Protein AF-A0A928P6Q9-F1 (afdb_monomer)

Secondary structure (DSSP, 8-state):
--HHHHHHHHHHHTT-------------TTEEEEE-SS-EEEEEES-SSS-HHHHHHHHHHHHH-----PPP--HHHHHH---EEEEEEEEEEET-SSSSS-EEEEEEEEEEESSSS-EEEEEEEEEEE----

Foldseek 3Di:
DVVVVVVVVVVVVVPPPPPPPPPPDDPPQFWDWDDDPVWIKIKGWPDDPDDSVLSVQVLCCVVVNDDPPDWDDDPCCVVPNFDKDKIKMWMWTAQCDPDPLRIKIWIWIWIATPRTGDIDIHTDDMDRHRDDD

Mean predicted aligned error: 11.86 Å

Structure (mmCIF, N/CA/C/O backbone):
data_AF-A0A928P6Q9-F1
#
_entry.id   AF-A0A928P6Q9-F1
#
loop_
_atom_site.group_PDB
_atom_site.id
_atom_site.type_symbol
_atom_site.label_atom_id
_atom_site.label_alt_id
_atom_site.label_comp_id
_atom_site.label_asym_id
_atom_site.label_entity_id
_atom_site.label_seq_id
_atom_site.pdbx_PDB_ins_code
_atom_site.Cartn_x
_atom_site.Cartn_y
_atom_site.Cartn_z
_atom_site.occupancy
_atom_site.B_iso_or_equiv
_atom_site.auth_seq_id
_atom_site.auth_comp_id
_atom_site.auth_asym_id
_atom_site.auth_atom_id
_atom_site.pdbx_PDB_model_num
ATOM 1 N N . MET A 1 1 ? 30.101 33.850 35.933 1.00 47.19 1 MET A N 1
ATOM 2 C CA . MET A 1 1 ? 29.867 33.829 34.469 1.00 47.19 1 MET A CA 1
ATOM 3 C C . MET A 1 1 ? 29.583 32.419 33.915 1.00 47.19 1 MET A C 1
ATOM 5 O O . MET A 1 1 ? 29.919 32.142 32.779 1.00 47.19 1 MET A O 1
ATOM 9 N N . LYS A 1 2 ? 28.953 31.507 34.679 1.00 46.25 2 LYS A N 1
ATOM 10 C CA . LYS A 1 2 ? 28.638 30.134 34.210 1.00 46.25 2 LYS A CA 1
ATOM 11 C C . LYS A 1 2 ? 27.169 29.942 33.802 1.00 46.25 2 LYS A C 1
ATOM 13 O O . LYS A 1 2 ? 26.844 28.998 33.102 1.00 46.25 2 LYS A O 1
ATOM 18 N N . LYS A 1 3 ? 26.288 30.867 34.206 1.00 46.59 3 LYS A N 1
ATOM 19 C CA . LYS A 1 3 ? 24.844 30.814 33.918 1.00 46.59 3 LYS A CA 1
ATOM 20 C C . LYS A 1 3 ? 24.470 31.408 32.553 1.00 46.59 3 LYS A C 1
ATOM 22 O O . LYS A 1 3 ? 23.465 31.014 31.985 1.00 46.59 3 LYS A O 1
ATOM 27 N N . ALA A 1 4 ? 25.304 32.297 32.007 1.00 51.44 4 ALA A N 1
ATOM 28 C CA . ALA A 1 4 ? 25.080 32.908 30.693 1.00 51.44 4 ALA A CA 1
ATOM 29 C C . ALA A 1 4 ? 25.450 31.976 29.523 1.00 51.44 4 ALA A C 1
ATOM 31 O O . ALA A 1 4 ? 24.870 32.088 28.451 1.00 51.44 4 ALA A O 1
ATOM 32 N N . LEU A 1 5 ? 26.363 31.019 29.739 1.00 51.75 5 LEU A N 1
ATOM 33 C CA . LEU A 1 5 ? 26.760 30.048 28.713 1.00 51.75 5 LEU A CA 1
ATOM 34 C C . LEU A 1 5 ? 25.691 28.960 28.500 1.00 51.75 5 LEU A C 1
ATOM 36 O O . LEU A 1 5 ? 25.519 28.475 27.390 1.00 51.75 5 LEU A O 1
ATOM 40 N N . SER A 1 6 ? 24.931 28.614 29.547 1.00 51.25 6 SER A N 1
ATOM 41 C CA . SER A 1 6 ? 23.894 27.574 29.462 1.00 51.25 6 SER A CA 1
ATOM 42 C C . SER A 1 6 ? 22.654 28.019 28.684 1.00 51.25 6 SER A C 1
ATOM 44 O O . SER A 1 6 ? 21.954 27.180 28.132 1.00 51.25 6 SER A O 1
ATOM 46 N N . ILE A 1 7 ? 22.375 29.325 28.641 1.00 53.25 7 ILE A N 1
ATOM 47 C CA . ILE A 1 7 ? 21.185 29.872 27.971 1.00 53.25 7 ILE A CA 1
ATOM 48 C C . ILE A 1 7 ? 21.409 29.959 26.455 1.00 53.25 7 ILE A C 1
ATOM 50 O O . ILE A 1 7 ? 20.468 29.804 25.687 1.00 53.25 7 ILE A O 1
ATOM 54 N N . LEU A 1 8 ? 22.663 30.124 26.024 1.00 51.94 8 LEU A N 1
ATOM 55 C CA . LEU A 1 8 ? 23.036 30.262 24.613 1.00 51.94 8 LEU A CA 1
ATOM 56 C C . LEU A 1 8 ? 23.048 28.916 23.862 1.00 51.94 8 LEU A C 1
ATOM 58 O O . LEU A 1 8 ? 22.895 28.884 22.647 1.00 51.94 8 LEU A O 1
ATOM 62 N N . ILE A 1 9 ? 23.183 27.799 24.585 1.00 53.72 9 ILE A N 1
ATOM 63 C CA . ILE A 1 9 ? 23.141 26.445 24.010 1.00 53.72 9 ILE A CA 1
ATOM 64 C C . ILE A 1 9 ? 21.689 25.984 23.801 1.00 53.72 9 ILE A C 1
ATOM 66 O O . ILE A 1 9 ? 21.384 25.367 22.784 1.00 53.72 9 ILE A O 1
ATOM 70 N N . CYS A 1 10 ? 20.767 26.342 24.704 1.00 50.28 10 CYS A N 1
ATOM 71 C CA . CYS A 1 10 ? 19.355 25.967 24.567 1.00 50.28 10 CYS A CA 1
ATOM 72 C C . CYS A 1 10 ? 18.636 26.709 23.428 1.00 50.28 10 CYS A C 1
ATOM 74 O O . CYS A 1 10 ? 17.706 26.161 22.845 1.00 50.28 10 CYS A O 1
ATOM 76 N N . THR A 1 11 ? 19.066 27.923 23.071 1.00 52.03 11 THR A N 1
ATOM 77 C CA . THR A 1 11 ? 18.476 28.673 21.950 1.00 52.03 11 THR A CA 1
ATOM 78 C C . THR A 1 11 ? 18.983 28.227 20.579 1.00 52.03 11 THR A C 1
ATOM 80 O O . THR A 1 11 ? 18.293 28.452 19.590 1.00 52.03 11 THR A O 1
ATOM 83 N N . LEU A 1 12 ? 20.138 27.552 20.498 1.00 47.59 12 LEU A N 1
ATOM 84 C CA . LEU A 1 12 ? 20.676 27.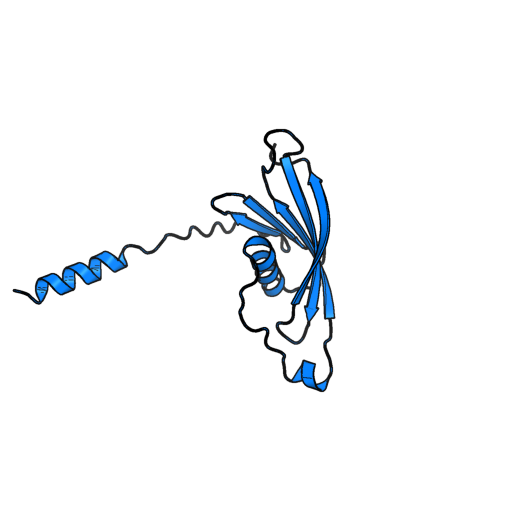050 19.228 1.00 47.59 12 LEU A CA 1
ATOM 85 C C . LEU A 1 12 ? 19.997 25.746 18.768 1.00 47.59 12 LEU A C 1
ATOM 87 O O . LEU A 1 12 ? 19.902 25.485 17.574 1.00 47.59 12 LEU A O 1
ATOM 91 N N . ILE A 1 13 ? 19.494 24.943 19.710 1.00 50.75 13 ILE A N 1
ATOM 92 C CA . ILE A 1 13 ? 18.862 23.643 19.424 1.00 50.75 13 ILE A CA 1
ATOM 93 C C . ILE A 1 13 ? 17.425 23.819 18.894 1.00 50.75 13 ILE A C 1
ATOM 95 O O . ILE A 1 13 ? 16.927 22.973 18.157 1.00 50.75 13 ILE A O 1
ATOM 99 N N . LEU A 1 14 ? 16.786 24.961 19.170 1.00 46.53 14 LEU A N 1
ATOM 100 C CA . LEU A 1 14 ? 15.412 25.248 18.739 1.00 46.53 14 LEU A CA 1
ATOM 101 C C . LEU A 1 14 ? 15.283 25.672 17.257 1.00 46.53 14 LEU A C 1
ATOM 103 O O . LEU A 1 14 ? 14.172 25.831 16.770 1.00 46.53 14 LEU A O 1
ATOM 107 N N . MET A 1 15 ? 16.399 25.856 16.540 1.00 50.31 15 MET A N 1
ATOM 108 C CA . MET A 1 15 ? 16.435 26.286 15.127 1.00 50.31 15 MET A CA 1
ATOM 109 C C . MET A 1 15 ? 16.505 25.124 14.121 1.00 50.31 15 MET A C 1
ATOM 111 O O . MET A 1 15 ? 16.627 25.356 12.923 1.00 50.31 15 MET A O 1
ATOM 115 N N . THR A 1 16 ? 16.406 23.874 14.579 1.00 48.69 16 THR A N 1
ATOM 116 C CA . THR A 1 16 ? 16.268 22.702 13.693 1.00 48.69 16 THR A CA 1
ATOM 117 C C . THR A 1 16 ? 14.812 22.248 13.598 1.00 48.69 16 THR A C 1
ATOM 119 O O . THR A 1 16 ? 14.497 21.064 13.639 1.00 48.69 16 THR A O 1
ATOM 122 N N . THR A 1 17 ? 13.891 23.202 13.459 1.00 52.38 17 THR A N 1
ATOM 123 C CA . THR A 1 17 ? 12.569 22.926 12.898 1.00 52.38 17 THR A CA 1
ATOM 124 C C . THR A 1 17 ? 12.756 22.585 11.428 1.00 52.38 17 THR A C 1
ATOM 126 O O . THR A 1 17 ? 12.887 23.447 10.563 1.00 52.38 17 THR A O 1
ATOM 129 N N . ILE A 1 18 ? 12.837 21.282 11.181 1.00 54.94 18 ILE A N 1
ATOM 130 C CA . ILE A 1 18 ? 12.723 20.643 9.878 1.00 54.94 18 ILE A CA 1
ATOM 131 C C . ILE A 1 18 ? 11.529 21.281 9.161 1.00 54.94 18 ILE A C 1
ATOM 133 O O . ILE A 1 18 ? 10.385 21.132 9.590 1.00 54.94 18 ILE A O 1
ATOM 137 N N . CYS A 1 19 ? 11.799 22.023 8.087 1.00 42.75 19 CYS A N 1
ATOM 138 C CA . CYS A 1 19 ? 10.779 22.373 7.115 1.00 42.75 19 CYS A CA 1
ATOM 139 C C . CYS A 1 19 ? 10.330 21.066 6.461 1.00 42.75 19 CYS A C 1
ATOM 141 O O . CYS A 1 19 ? 10.932 20.619 5.487 1.00 42.75 19 CYS A O 1
ATOM 143 N N . VAL A 1 20 ? 9.297 20.434 7.015 1.00 52.47 20 VAL A N 1
ATOM 144 C CA . VAL A 1 20 ? 8.522 19.450 6.267 1.00 52.47 20 VAL A CA 1
ATOM 145 C C . VAL A 1 20 ? 7.750 20.277 5.247 1.00 52.47 20 VAL A C 1
ATOM 147 O O . VAL A 1 20 ? 6.773 20.948 5.577 1.00 52.47 20 VAL A O 1
ATOM 150 N N . VAL A 1 21 ? 8.263 20.341 4.021 1.00 45.62 21 VAL A N 1
ATOM 151 C CA . VAL A 1 21 ? 7.480 20.831 2.892 1.00 45.62 21 VAL A CA 1
ATOM 152 C C . VAL A 1 21 ? 6.387 19.795 2.653 1.00 45.62 21 VAL A C 1
ATOM 154 O O . VAL A 1 21 ? 6.605 18.785 2.000 1.00 45.62 21 VAL A O 1
ATOM 157 N N . ALA A 1 22 ? 5.218 20.008 3.254 1.00 43.34 22 ALA A N 1
ATOM 158 C CA . ALA A 1 22 ? 4.017 19.304 2.845 1.00 43.34 22 ALA A CA 1
ATOM 159 C C . ALA A 1 22 ? 3.613 19.876 1.481 1.00 43.34 22 ALA A C 1
ATOM 161 O O . ALA A 1 22 ? 2.976 20.927 1.393 1.00 43.34 22 ALA A O 1
ATOM 162 N N . SER A 1 23 ? 4.043 19.223 0.405 1.00 54.78 23 SER A N 1
ATOM 163 C CA . SER A 1 23 ? 3.431 19.399 -0.904 1.00 54.78 23 SER A CA 1
ATOM 164 C C . SER A 1 23 ? 2.038 18.780 -0.840 1.00 54.78 23 SER A C 1
ATOM 166 O O . SER A 1 23 ? 1.873 17.572 -0.967 1.00 54.78 23 SER A O 1
ATOM 168 N N . ALA A 1 24 ? 1.021 19.612 -0.606 1.00 39.75 24 ALA A N 1
ATOM 169 C CA . ALA A 1 24 ? -0.368 19.244 -0.852 1.00 39.75 24 ALA A CA 1
ATOM 170 C C . ALA A 1 24 ? -0.599 19.255 -2.370 1.00 39.75 24 ALA A C 1
ATOM 172 O O . ALA A 1 24 ? -1.144 20.206 -2.930 1.00 39.75 24 ALA A O 1
ATOM 173 N N . GLU A 1 25 ? -0.091 18.234 -3.052 1.00 40.66 25 GLU A N 1
ATOM 174 C CA . GLU A 1 25 ? -0.354 18.016 -4.466 1.00 40.66 25 GLU A CA 1
ATOM 175 C C . GLU A 1 25 ? -1.661 17.230 -4.594 1.00 40.66 25 GLU A C 1
ATOM 177 O O . GLU A 1 25 ? -1.742 16.074 -4.195 1.00 40.66 25 GLU A O 1
ATOM 182 N N . ASN A 1 26 ? -2.699 17.935 -5.055 1.00 41.47 26 ASN A N 1
ATOM 183 C CA . ASN A 1 26 ? -4.022 17.467 -5.479 1.00 41.47 26 ASN A CA 1
ATOM 184 C C . ASN A 1 26 ? -4.306 15.972 -5.250 1.00 41.47 26 ASN A C 1
ATOM 186 O O . ASN A 1 26 ? -4.153 15.158 -6.163 1.00 41.47 26 ASN A O 1
ATOM 190 N N . ALA A 1 27 ? -4.816 15.634 -4.064 1.00 42.91 27 ALA A N 1
ATOM 191 C CA . ALA A 1 27 ? -5.500 14.369 -3.854 1.00 42.91 27 ALA A CA 1
ATOM 192 C C . ALA A 1 27 ? -6.750 14.343 -4.752 1.00 42.91 27 ALA A C 1
ATOM 194 O O . ALA A 1 27 ? -7.814 14.861 -4.407 1.00 42.91 27 ALA A O 1
ATOM 195 N N . SER A 1 28 ? -6.617 13.746 -5.938 1.00 52.56 28 SER A N 1
ATOM 196 C CA . SER A 1 28 ? -7.700 12.930 -6.483 1.00 52.56 28 SER A CA 1
ATOM 197 C C . SER A 1 28 ? -8.108 11.995 -5.347 1.00 52.56 28 SER A C 1
ATOM 199 O O . SER A 1 28 ? -7.230 11.332 -4.808 1.00 52.56 28 SER A O 1
ATOM 201 N N . GLY A 1 29 ? -9.369 12.029 -4.911 1.00 71.38 29 GLY A N 1
ATOM 202 C CA . GLY A 1 29 ? -9.801 11.667 -3.547 1.00 71.38 29 GLY A CA 1
ATOM 203 C C . GLY A 1 29 ? -9.468 10.266 -3.011 1.00 71.38 29 GLY A C 1
ATOM 204 O O . GLY A 1 29 ? -9.812 10.001 -1.872 1.00 71.38 29 GLY A O 1
ATOM 205 N N . ASN A 1 30 ? -8.787 9.426 -3.791 1.00 89.62 30 ASN A N 1
ATOM 206 C CA . ASN A 1 30 ? -8.341 8.076 -3.459 1.00 89.62 30 ASN A CA 1
ATOM 207 C C . ASN A 1 30 ? -6.842 7.844 -3.761 1.00 89.62 30 ASN A C 1
ATOM 209 O O . ASN A 1 30 ? -6.402 6.701 -3.841 1.00 89.62 30 ASN A O 1
ATOM 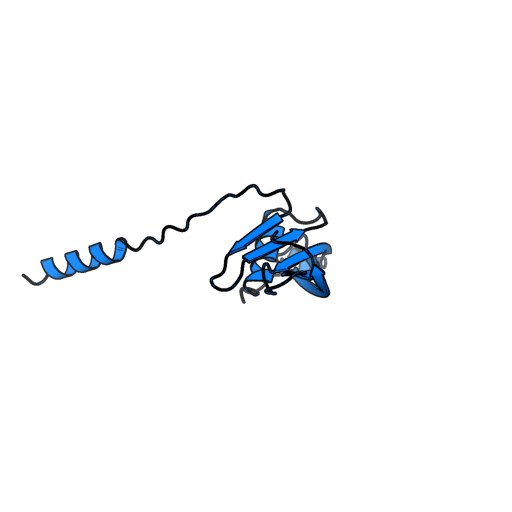213 N N . THR A 1 31 ? -6.059 8.886 -4.057 1.00 93.56 31 THR A N 1
ATOM 214 C CA . THR A 1 31 ? -4.651 8.774 -4.472 1.00 93.56 31 THR A CA 1
ATOM 215 C C . THR A 1 31 ? -3.734 9.525 -3.521 1.00 93.56 31 THR A C 1
ATOM 217 O O . THR A 1 31 ? -3.946 10.703 -3.237 1.00 93.56 31 THR A O 1
ATOM 220 N N . TYR A 1 32 ? -2.682 8.841 -3.085 1.00 94.00 32 TYR A N 1
ATOM 221 C CA . TYR A 1 32 ? -1.745 9.284 -2.066 1.00 94.00 32 TYR A CA 1
ATOM 222 C C . TYR A 1 32 ? -0.321 9.126 -2.590 1.00 94.00 32 TYR A C 1
ATOM 224 O O . TYR A 1 32 ? 0.043 8.053 -3.061 1.00 94.00 32 TYR A O 1
ATOM 232 N N . ASN A 1 33 ? 0.484 10.185 -2.528 1.00 94.62 33 ASN A N 1
ATOM 233 C CA . ASN A 1 33 ? 1.864 10.165 -3.013 1.00 94.62 33 ASN A CA 1
ATOM 234 C C . ASN A 1 33 ? 2.836 10.239 -1.839 1.00 94.62 33 ASN A C 1
ATOM 236 O O . ASN A 1 33 ? 2.652 11.047 -0.925 1.00 94.62 33 ASN A O 1
ATOM 240 N N . PHE A 1 34 ? 3.885 9.424 -1.890 1.00 93.81 34 PHE A N 1
ATOM 241 C CA . PHE A 1 34 ? 4.907 9.345 -0.856 1.00 93.81 34 PHE A CA 1
ATOM 242 C C . PHE A 1 34 ? 6.294 9.388 -1.483 1.00 93.81 34 PHE A C 1
ATOM 244 O O . PHE A 1 34 ? 6.588 8.678 -2.441 1.00 93.81 34 PHE A O 1
ATOM 251 N N . GLU A 1 35 ? 7.171 10.193 -0.898 1.00 93.00 35 GLU A N 1
ATOM 252 C CA . GLU A 1 35 ? 8.571 10.286 -1.295 1.00 93.00 35 GLU A CA 1
ATOM 253 C C . GLU A 1 35 ? 9.435 9.719 -0.165 1.00 93.00 35 GLU A C 1
ATOM 255 O O . GLU A 1 35 ? 9.360 10.170 0.982 1.00 93.00 35 GLU A O 1
ATOM 260 N N . THR A 1 36 ? 10.275 8.738 -0.477 1.00 86.94 36 THR A N 1
ATOM 261 C CA . THR A 1 36 ? 11.336 8.270 0.417 1.00 86.94 36 THR A CA 1
ATOM 262 C C . THR A 1 36 ? 12.692 8.675 -0.146 1.00 86.94 36 THR A C 1
ATOM 264 O O . THR A 1 36 ? 12.803 9.219 -1.242 1.00 86.94 36 THR A O 1
ATOM 267 N N . LYS A 1 37 ? 13.767 8.424 0.606 1.00 85.12 37 LYS A N 1
ATOM 268 C CA . LYS A 1 37 ? 15.125 8.669 0.095 1.00 85.12 37 LYS A CA 1
ATOM 269 C C . LYS A 1 37 ? 15.461 7.805 -1.121 1.00 85.12 37 LYS A C 1
ATOM 271 O O . LYS A 1 37 ? 16.335 8.187 -1.895 1.00 85.12 37 LYS A O 1
ATOM 276 N N . ASP A 1 38 ? 14.792 6.664 -1.249 1.00 82.06 38 ASP A N 1
ATOM 277 C CA . ASP A 1 38 ? 15.166 5.599 -2.172 1.00 82.06 38 ASP A CA 1
ATOM 278 C C . ASP A 1 38 ? 14.158 5.436 -3.319 1.00 82.06 38 ASP A C 1
ATOM 280 O O . ASP A 1 38 ? 14.530 4.944 -4.382 1.00 82.06 38 ASP A O 1
ATOM 284 N N . ALA A 1 39 ?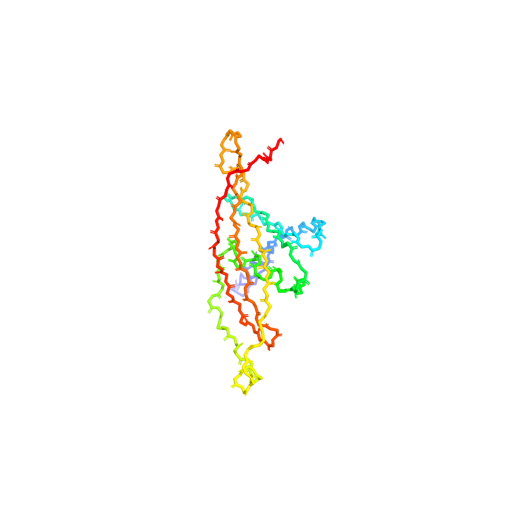 12.903 5.863 -3.137 1.00 87.75 39 ALA A N 1
ATOM 285 C CA . ALA A 1 39 ? 11.851 5.700 -4.135 1.00 87.75 39 ALA A CA 1
ATOM 286 C C . ALA A 1 39 ? 10.694 6.699 -3.963 1.00 87.75 39 ALA A C 1
ATOM 288 O O . ALA A 1 39 ? 10.466 7.248 -2.885 1.00 87.75 39 ALA A O 1
ATOM 289 N N . HIS A 1 40 ? 9.940 6.887 -5.046 1.00 94.00 40 HIS A N 1
ATOM 290 C CA . HIS A 1 40 ? 8.650 7.573 -5.054 1.00 94.00 40 HIS A CA 1
ATOM 291 C C . HIS A 1 40 ? 7.545 6.523 -5.183 1.00 94.00 40 HIS A C 1
ATOM 293 O O . HIS A 1 40 ? 7.668 5.603 -5.995 1.00 94.00 40 HIS A O 1
ATOM 299 N N . TYR A 1 41 ? 6.480 6.669 -4.402 1.00 94.94 41 TYR A N 1
ATOM 300 C CA . TYR A 1 41 ? 5.349 5.753 -4.359 1.00 94.94 41 TYR A CA 1
ATOM 301 C C . TYR A 1 41 ? 4.048 6.502 -4.616 1.00 94.94 41 TYR A C 1
ATOM 303 O O . TYR A 1 41 ? 3.844 7.601 -4.100 1.00 94.94 41 TYR A O 1
ATOM 311 N N . THR A 1 42 ? 3.138 5.867 -5.345 1.00 96.50 42 THR A N 1
ATOM 312 C CA . THR A 1 42 ? 1.745 6.301 -5.451 1.00 96.50 42 THR A CA 1
ATOM 313 C C . THR A 1 42 ? 0.853 5.169 -4.973 1.00 96.50 42 THR A C 1
ATOM 315 O O . THR A 1 42 ? 0.942 4.064 -5.488 1.00 96.50 42 THR A O 1
ATOM 318 N N . VAL A 1 43 ? -0.010 5.436 -4.000 1.00 96.19 43 VAL A N 1
ATOM 319 C CA . VAL A 1 43 ? -1.034 4.496 -3.541 1.00 96.19 43 VAL A CA 1
ATOM 320 C C . VAL A 1 43 ? -2.386 4.968 -4.053 1.00 96.19 43 VAL A C 1
ATOM 322 O O . VAL A 1 43 ? -2.764 6.117 -3.825 1.00 96.19 43 VAL A O 1
ATOM 325 N N . THR A 1 44 ? -3.125 4.102 -4.740 1.00 95.81 44 THR A N 1
ATOM 326 C CA . THR A 1 44 ? -4.465 4.397 -5.257 1.00 95.81 44 THR A CA 1
ATOM 327 C C . THR A 1 44 ? -5.471 3.373 -4.755 1.00 95.81 44 THR A C 1
ATOM 329 O O . THR A 1 44 ? -5.254 2.174 -4.903 1.00 95.81 44 THR A O 1
ATOM 332 N N . PHE A 1 45 ? -6.586 3.844 -4.198 1.00 94.75 45 PHE A N 1
ATOM 333 C CA . PHE A 1 45 ? -7.727 3.006 -3.830 1.00 94.75 45 PHE A CA 1
ATOM 334 C C . PHE A 1 45 ? -8.742 2.952 -4.973 1.00 94.75 45 PHE A C 1
ATOM 336 O O . PHE A 1 45 ? -9.155 3.988 -5.508 1.00 94.75 45 PHE A O 1
ATOM 343 N N . GLU A 1 46 ? -9.138 1.741 -5.356 1.00 90.19 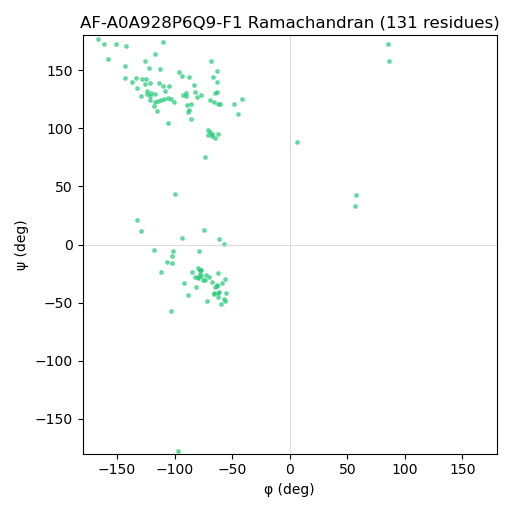46 GLU A N 1
ATOM 344 C CA . GLU A 1 46 ? -10.084 1.510 -6.452 1.00 90.19 46 GLU A CA 1
ATOM 345 C C . GLU A 1 46 ? -11.548 1.663 -5.992 1.00 90.19 46 GLU A C 1
ATOM 347 O O . GLU A 1 46 ? -12.405 2.060 -6.785 1.00 90.19 46 GLU A O 1
ATOM 352 N N . GLY A 1 47 ? -11.840 1.404 -4.713 1.00 84.00 47 GLY A N 1
ATOM 353 C CA . GLY A 1 47 ? -13.154 1.576 -4.102 1.00 84.00 47 GLY A CA 1
ATOM 354 C C . GLY A 1 47 ? -13.339 2.896 -3.348 1.00 84.00 47 GLY A C 1
ATOM 355 O O . GLY A 1 47 ? -12.496 3.795 -3.333 1.00 84.00 47 GLY A O 1
ATOM 356 N N . ASN A 1 48 ? -14.521 3.035 -2.752 1.00 84.06 48 ASN A N 1
ATOM 357 C CA . ASN A 1 48 ? -14.939 4.190 -1.954 1.00 84.06 48 ASN A CA 1
ATOM 358 C C . ASN A 1 48 ? -15.586 3.768 -0.624 1.00 84.06 48 ASN A C 1
ATOM 360 O O . ASN A 1 48 ? -16.365 4.528 -0.048 1.00 84.06 48 ASN A O 1
ATOM 364 N N . ASN A 1 49 ? -15.299 2.544 -0.172 1.00 86.75 49 ASN A N 1
ATOM 365 C CA . ASN A 1 49 ? -15.861 1.999 1.063 1.00 86.75 49 ASN A CA 1
ATOM 366 C C . ASN A 1 49 ? -15.162 2.589 2.295 1.00 86.75 49 ASN A C 1
ATOM 368 O O . ASN A 1 49 ? -15.754 2.681 3.364 1.00 86.75 49 ASN A O 1
ATOM 372 N N . LEU A 1 50 ? -13.906 3.004 2.141 1.00 87.06 50 LEU A N 1
ATOM 373 C CA . LEU A 1 50 ? -13.084 3.547 3.214 1.00 87.06 50 LEU A CA 1
ATOM 374 C C . LEU A 1 50 ? -13.177 5.076 3.274 1.00 87.06 50 LEU A C 1
ATOM 376 O O . LEU A 1 50 ? -13.237 5.752 2.246 1.00 87.06 50 LEU A O 1
ATOM 380 N N . SER A 1 51 ? -13.133 5.636 4.485 1.00 88.44 51 SER A N 1
ATOM 381 C CA . SER A 1 51 ? -12.990 7.081 4.678 1.00 88.44 51 SER A CA 1
ATOM 382 C C . SER A 1 51 ? -11.601 7.556 4.239 1.00 88.44 51 SER A C 1
ATOM 384 O O . SER A 1 51 ? -10.635 6.790 4.247 1.00 88.44 51 SER A O 1
ATOM 386 N N . ALA A 1 52 ? -11.464 8.846 3.927 1.00 89.19 52 ALA A N 1
ATOM 387 C CA . ALA A 1 52 ? -10.177 9.431 3.544 1.00 89.19 52 ALA A CA 1
ATOM 388 C C . ALA A 1 52 ? -9.101 9.259 4.637 1.00 89.19 52 ALA A C 1
ATOM 390 O O . ALA A 1 52 ? -7.922 9.083 4.334 1.00 89.19 52 ALA A O 1
ATOM 391 N N . GLU A 1 53 ? -9.491 9.274 5.915 1.00 87.00 53 GLU A N 1
ATOM 392 C CA . GLU A 1 53 ? -8.588 9.051 7.049 1.00 87.00 53 GLU A CA 1
ATOM 393 C C . GLU A 1 53 ? -8.168 7.585 7.201 1.00 87.00 53 GLU A C 1
ATOM 395 O O . GLU A 1 53 ? -7.082 7.311 7.717 1.00 87.00 53 GLU A O 1
ATOM 400 N N . GLN A 1 54 ? -9.029 6.638 6.816 1.00 88.19 54 GLN A N 1
ATOM 401 C CA . GLN A 1 54 ? -8.675 5.218 6.770 1.00 88.19 54 GLN A CA 1
ATOM 402 C C . GLN A 1 54 ? -7.719 4.965 5.605 1.00 88.19 54 GLN A C 1
ATOM 404 O O . GLN A 1 54 ? -6.651 4.393 5.809 1.00 88.19 54 GLN A O 1
ATOM 409 N N . GLN A 1 55 ? -8.061 5.465 4.417 1.00 91.94 55 GLN A N 1
ATOM 410 C CA . GLN A 1 55 ? -7.235 5.357 3.218 1.00 91.94 55 GLN A CA 1
ATOM 411 C C . GLN A 1 55 ? -5.835 5.954 3.426 1.00 91.94 55 GLN A C 1
ATOM 413 O O . GLN A 1 55 ? -4.850 5.284 3.133 1.00 91.94 55 GLN A O 1
ATOM 418 N N . GLN A 1 56 ? -5.724 7.155 4.010 1.00 91.44 56 GLN A N 1
ATOM 419 C CA . GLN A 1 56 ? -4.428 7.770 4.335 1.00 91.44 56 GLN A CA 1
ATOM 420 C C . GLN A 1 56 ? -3.578 6.862 5.235 1.00 91.44 56 GLN A C 1
ATOM 422 O O . GLN A 1 56 ? -2.408 6.630 4.945 1.00 91.44 56 GLN A O 1
ATOM 427 N N . ARG A 1 57 ? -4.161 6.328 6.317 1.00 88.81 57 ARG A N 1
ATOM 428 C CA . ARG A 1 57 ? -3.441 5.470 7.273 1.00 88.81 57 ARG A CA 1
ATOM 429 C C . ARG A 1 57 ? -2.991 4.152 6.654 1.00 88.81 57 ARG A C 1
ATOM 431 O O . ARG A 1 57 ? -1.870 3.718 6.887 1.00 88.81 57 ARG A O 1
ATOM 438 N N . ILE A 1 58 ? -3.852 3.526 5.860 1.00 91.62 58 ILE A N 1
ATOM 439 C CA . ILE A 1 58 ? -3.526 2.283 5.154 1.00 91.62 58 ILE A CA 1
ATOM 440 C C . ILE A 1 58 ? -2.438 2.542 4.106 1.00 91.62 58 ILE A C 1
ATOM 442 O O . ILE A 1 58 ? -1.490 1.773 4.003 1.00 91.62 58 ILE A O 1
ATOM 446 N N . ALA A 1 59 ? -2.513 3.655 3.373 1.00 93.75 59 ALA A N 1
ATOM 447 C CA . ALA A 1 59 ? -1.488 4.032 2.407 1.00 93.75 59 ALA A CA 1
ATOM 448 C C . ALA A 1 59 ? -0.115 4.260 3.064 1.00 93.75 59 ALA A C 1
ATOM 450 O O . ALA A 1 59 ? 0.900 3.809 2.536 1.00 93.75 59 ALA A O 1
ATOM 451 N N . GLU A 1 60 ? -0.080 4.899 4.236 1.00 91.94 60 GLU A N 1
ATOM 452 C CA . GLU A 1 60 ? 1.143 5.039 5.035 1.00 91.94 60 GLU A CA 1
ATOM 453 C C . GLU A 1 60 ? 1.696 3.676 5.477 1.00 91.94 60 GLU A C 1
ATOM 455 O O . GLU A 1 60 ? 2.892 3.432 5.313 1.00 91.94 60 GLU A O 1
ATOM 460 N N . ASN A 1 61 ? 0.842 2.773 5.971 1.00 91.06 61 ASN A N 1
ATOM 461 C CA . ASN A 1 61 ? 1.251 1.429 6.395 1.00 91.06 61 ASN A CA 1
ATOM 462 C C . ASN A 1 61 ? 1.820 0.597 5.240 1.00 91.06 61 ASN A C 1
ATOM 464 O O . ASN A 1 61 ? 2.840 -0.070 5.411 1.00 91.06 61 ASN A O 1
ATOM 468 N N . LEU A 1 62 ? 1.202 0.671 4.060 1.00 92.56 62 LEU A N 1
ATOM 469 C CA . LEU A 1 62 ? 1.659 -0.045 2.870 1.00 92.56 62 LEU A CA 1
ATOM 470 C C . LEU A 1 62 ? 3.050 0.420 2.408 1.00 92.56 62 LEU A C 1
ATOM 472 O O . LEU A 1 62 ? 3.842 -0.397 1.944 1.00 92.56 62 LEU A O 1
ATOM 476 N N . VAL A 1 63 ? 3.371 1.713 2.545 1.00 93.19 63 VAL A N 1
ATOM 477 C CA . VAL A 1 63 ? 4.652 2.278 2.079 1.00 93.19 63 VAL A CA 1
ATOM 478 C C . VAL A 1 63 ? 5.753 2.197 3.137 1.00 93.19 63 VAL A C 1
ATOM 480 O O . VAL A 1 63 ? 6.898 1.873 2.820 1.00 93.19 63 VAL A O 1
ATOM 483 N N . PHE A 1 64 ? 5.441 2.515 4.394 1.00 90.44 64 PHE A N 1
ATOM 484 C CA . PHE A 1 64 ? 6.436 2.627 5.467 1.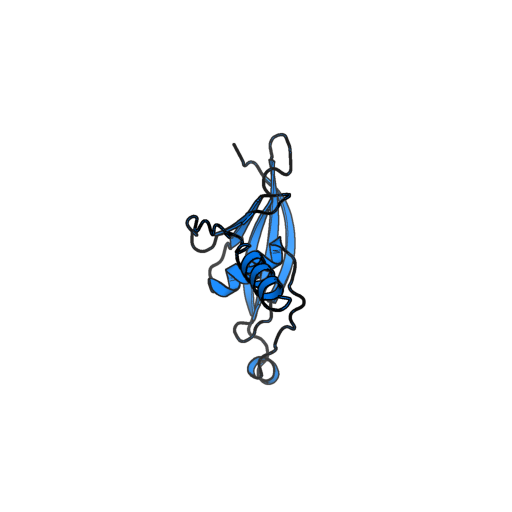00 90.44 64 PHE A CA 1
ATOM 485 C C . PHE A 1 64 ? 6.492 1.403 6.387 1.00 90.44 64 PHE A C 1
ATOM 487 O O . PHE A 1 64 ? 7.389 1.312 7.229 1.00 90.44 64 PHE A O 1
ATOM 494 N N . GLY A 1 65 ? 5.581 0.449 6.200 1.00 84.19 65 GLY A N 1
ATOM 495 C CA . GLY A 1 65 ? 5.358 -0.659 7.115 1.00 84.19 65 GLY A CA 1
ATOM 496 C C . GLY A 1 65 ? 4.387 -0.284 8.234 1.00 84.19 65 GLY A C 1
ATOM 497 O O . GLY A 1 65 ? 4.185 0.886 8.560 1.00 84.19 65 GLY A O 1
ATOM 498 N N . LYS A 1 66 ? 3.776 -1.310 8.829 1.00 75.94 66 LYS A N 1
ATOM 499 C CA . LYS A 1 66 ? 2.788 -1.155 9.897 1.00 75.94 66 LYS A CA 1
ATOM 500 C C . LYS A 1 66 ? 3.439 -0.553 11.143 1.00 75.94 66 LYS A C 1
ATOM 502 O O . LYS A 1 66 ? 4.454 -1.062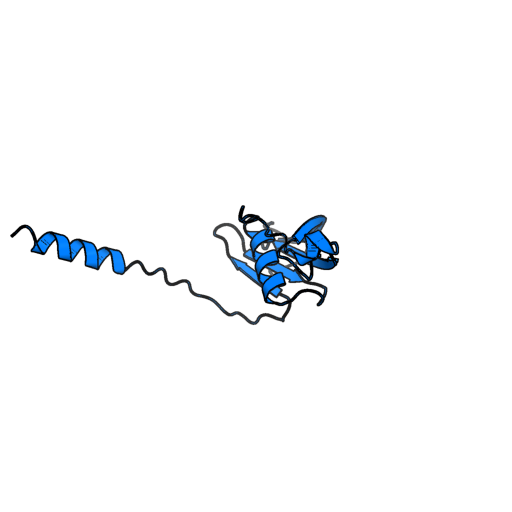 11.616 1.00 75.94 66 LYS A O 1
ATOM 507 N N . ASP A 1 67 ? 2.833 0.492 11.697 1.00 65.94 67 ASP A N 1
ATOM 508 C CA . ASP A 1 67 ? 3.151 0.918 13.058 1.00 65.94 67 ASP A CA 1
ATOM 509 C C . ASP A 1 67 ? 2.700 -0.195 14.021 1.00 65.94 67 ASP A C 1
ATOM 511 O O . ASP A 1 67 ? 1.521 -0.562 14.041 1.00 65.94 67 ASP A O 1
ATOM 515 N N . ASP A 1 68 ? 3.626 -0.723 14.831 1.00 60.06 68 ASP A N 1
ATOM 516 C CA . ASP A 1 68 ? 3.379 -1.732 15.879 1.00 60.06 68 ASP A CA 1
ATOM 517 C C . ASP A 1 68 ? 2.404 -1.248 16.977 1.00 60.06 68 ASP A C 1
ATOM 519 O O . ASP A 1 68 ? 2.168 -1.938 17.977 1.00 60.06 68 ASP A O 1
ATOM 523 N N . SER A 1 69 ? 1.830 -0.054 16.825 1.00 60.66 69 SER A N 1
ATOM 524 C CA . SER A 1 69 ? 0.671 0.410 17.574 1.00 60.66 69 SER A CA 1
ATOM 525 C C . SER A 1 69 ? -0.384 -0.697 17.733 1.00 60.66 69 SER A C 1
ATOM 527 O O . SER A 1 69 ? -0.843 -1.338 16.784 1.00 60.66 69 SER A O 1
ATOM 529 N N . ALA A 1 70 ? -0.753 -0.961 18.987 1.00 59.38 70 ALA A N 1
ATOM 530 C CA . ALA A 1 70 ? -1.718 -2.000 19.308 1.00 59.38 70 ALA A CA 1
ATOM 531 C C . ALA A 1 70 ? -3.071 -1.671 18.662 1.00 59.38 70 ALA A C 1
ATOM 533 O O . ALA A 1 70 ? -3.673 -0.643 18.975 1.00 59.38 70 ALA A O 1
ATOM 534 N N . GLN A 1 71 ? -3.568 -2.565 17.802 1.00 66.50 71 GLN A N 1
ATOM 535 C CA . GLN A 1 71 ? -4.924 -2.459 17.270 1.00 66.50 71 GLN A CA 1
ATOM 536 C C . GLN A 1 71 ? -5.919 -2.513 18.430 1.00 66.50 71 GLN A C 1
ATOM 538 O O . GLN A 1 71 ? -5.951 -3.482 19.198 1.00 66.50 71 GLN A O 1
ATOM 543 N N . THR A 1 72 ? -6.720 -1.459 18.579 1.00 66.25 72 THR A N 1
ATOM 544 C CA . THR A 1 72 ? -7.745 -1.426 19.617 1.00 66.25 72 THR A CA 1
ATOM 545 C C . THR A 1 72 ? -9.010 -2.099 19.097 1.00 66.25 72 THR A C 1
ATOM 547 O O . THR A 1 72 ? -9.575 -1.721 18.072 1.00 66.25 72 THR A O 1
ATOM 550 N N . TYR A 1 73 ? -9.446 -3.145 19.795 1.00 72.38 73 TYR A N 1
ATOM 551 C CA . TYR A 1 73 ? -10.728 -3.787 19.531 1.00 72.38 73 TYR A CA 1
ATOM 552 C C . TYR A 1 73 ? -11.791 -3.055 20.347 1.00 72.38 73 TYR A C 1
ATOM 554 O O . TYR A 1 73 ? -11.739 -3.039 21.580 1.00 72.38 73 TYR A O 1
ATOM 562 N N . GLY A 1 74 ? -12.741 -2.419 19.664 1.00 70.75 74 GLY A N 1
ATOM 563 C CA . GLY A 1 74 ? -13.851 -1.734 20.319 1.00 70.75 74 GLY A CA 1
ATOM 564 C C . GLY A 1 74 ? -14.730 -2.717 21.098 1.00 70.75 74 GLY A C 1
ATOM 565 O O . GLY A 1 74 ? -14.899 -3.872 20.703 1.00 70.75 74 GLY A O 1
ATOM 566 N N . LEU A 1 75 ? -15.345 -2.256 22.195 1.00 74.25 75 LEU A N 1
ATOM 567 C CA . LEU A 1 75 ? -16.303 -3.066 22.968 1.00 74.25 75 LEU A CA 1
ATOM 568 C C . LEU A 1 75 ? -17.465 -3.576 22.099 1.00 74.25 75 LEU A C 1
ATOM 570 O O . LEU A 1 75 ? -17.990 -4.655 22.361 1.00 74.25 75 LEU A O 1
ATOM 574 N N . GLY A 1 76 ? -17.836 -2.821 21.058 1.00 74.31 76 GLY A N 1
ATOM 575 C CA . GLY A 1 76 ? -18.829 -3.225 20.063 1.00 74.31 76 GLY A CA 1
ATOM 576 C C . GLY A 1 76 ? -18.429 -4.507 19.331 1.00 74.31 76 GLY A C 1
ATOM 577 O O . GLY A 1 76 ? -19.184 -5.474 19.368 1.00 74.31 76 GLY A O 1
ATOM 578 N N . CYS A 1 77 ? -17.213 -4.577 18.782 1.00 81.50 77 CYS A N 1
ATOM 579 C CA . CYS A 1 77 ? -16.741 -5.764 18.063 1.00 81.50 77 CYS A CA 1
ATOM 580 C C . CYS A 1 77 ? -16.642 -7.005 18.957 1.00 81.50 77 CYS A C 1
ATOM 582 O O . CYS A 1 77 ? -16.935 -8.116 18.521 1.00 81.50 77 CYS A O 1
ATOM 584 N N . ILE A 1 78 ? -16.270 -6.824 20.230 1.00 80.12 78 ILE A N 1
ATOM 585 C CA . ILE A 1 78 ? -16.190 -7.925 21.202 1.00 80.12 78 ILE A CA 1
ATOM 586 C C . ILE A 1 78 ? -17.577 -8.527 21.472 1.00 80.12 78 ILE A C 1
ATOM 588 O O . ILE A 1 78 ? -17.700 -9.735 21.673 1.00 80.12 78 ILE A O 1
ATOM 592 N N . LEU A 1 79 ? -18.617 -7.691 21.506 1.00 81.88 79 LEU A N 1
ATOM 593 C CA . LEU A 1 79 ? -19.971 -8.100 21.883 1.00 81.88 79 LEU A CA 1
ATOM 594 C C . LEU A 1 79 ? -20.832 -8.525 20.690 1.00 81.88 79 LEU A C 1
ATOM 596 O O . LEU A 1 79 ? -21.678 -9.405 20.845 1.00 81.88 79 LEU A O 1
ATOM 600 N N . PHE A 1 80 ? -20.632 -7.911 19.526 1.00 85.50 80 PHE A N 1
ATOM 601 C CA . PHE A 1 80 ? -21.503 -8.066 18.357 1.00 85.50 80 PHE A CA 1
ATOM 602 C C . PHE A 1 80 ? -20.798 -8.673 17.13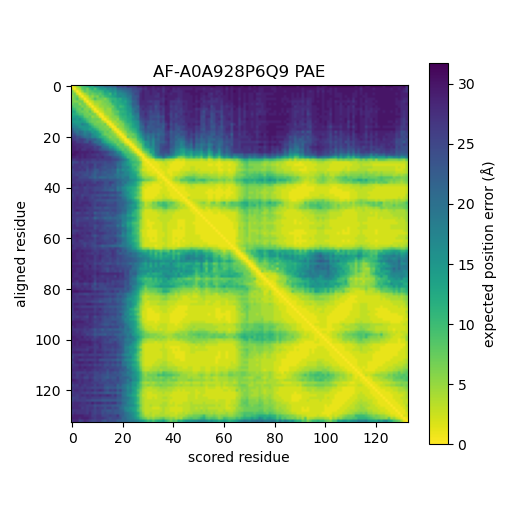7 1.00 85.50 80 PHE A C 1
ATOM 604 O O . PHE A 1 80 ? -21.464 -9.012 16.162 1.00 85.50 80 PHE A O 1
ATOM 611 N N . GLY A 1 81 ? -19.484 -8.895 17.216 1.00 83.56 81 GLY A N 1
ATOM 612 C CA . GLY A 1 81 ? -18.668 -9.324 16.084 1.00 83.56 81 GLY A CA 1
ATOM 613 C C . GLY A 1 81 ? -18.195 -8.144 15.239 1.00 83.56 81 GLY A C 1
ATOM 614 O O . GLY A 1 81 ? -18.566 -6.998 15.475 1.00 83.56 81 GLY A O 1
ATOM 615 N N . HIS A 1 82 ? -17.327 -8.429 14.275 1.00 86.94 82 HIS A N 1
ATOM 616 C CA . HIS A 1 82 ? -16.822 -7.421 13.351 1.00 86.94 82 HIS A CA 1
ATOM 617 C C . HIS A 1 82 ? -17.713 -7.332 12.115 1.00 86.94 82 HIS A C 1
ATOM 619 O O . HIS A 1 82 ? -17.959 -8.359 11.476 1.00 86.94 82 HIS A O 1
ATOM 625 N N . ASP A 1 83 ? -18.112 -6.114 11.756 1.00 89.00 83 ASP A N 1
ATOM 626 C CA . ASP A 1 83 ? -18.550 -5.806 10.398 1.00 89.00 83 ASP A CA 1
ATOM 627 C C . ASP A 1 83 ? -17.342 -5.356 9.572 1.00 89.00 83 ASP A C 1
ATOM 629 O O . ASP A 1 83 ? -16.556 -4.516 10.025 1.00 89.00 83 ASP A O 1
ATOM 633 N N . TYR A 1 84 ? -17.143 -5.977 8.410 1.00 91.00 84 TYR A N 1
ATOM 634 C CA . TYR A 1 84 ? -15.940 -5.801 7.600 1.00 91.00 84 TYR A CA 1
ATOM 635 C C . TYR A 1 84 ? -16.271 -5.191 6.245 1.00 91.00 84 TYR A C 1
ATOM 637 O O . TYR A 1 84 ? -17.061 -5.737 5.474 1.00 91.00 84 TYR A O 1
ATOM 645 N N . LEU A 1 85 ? -15.541 -4.132 5.918 1.00 91.25 85 LEU A N 1
ATOM 646 C CA . LEU A 1 85 ? -15.456 -3.558 4.589 1.00 91.25 85 LEU A CA 1
ATOM 647 C C . LEU A 1 85 ? -14.228 -4.078 3.860 1.00 91.25 85 LEU A C 1
ATOM 649 O O . LEU A 1 85 ? -13.181 -4.326 4.465 1.00 91.25 85 LEU A O 1
ATOM 653 N N . TYR A 1 86 ? -14.371 -4.185 2.543 1.00 92.31 86 TYR A N 1
ATOM 654 C CA . TYR A 1 86 ? -13.307 -4.598 1.645 1.00 92.31 86 TYR A CA 1
ATOM 655 C C . TYR A 1 86 ? -13.053 -3.511 0.609 1.00 92.31 86 TYR A C 1
ATOM 657 O O . TYR A 1 86 ? -13.994 -2.905 0.088 1.00 92.31 86 TYR A O 1
ATOM 665 N N . ASP A 1 87 ? -11.786 -3.274 0.311 1.00 94.19 87 ASP A N 1
ATOM 666 C CA . ASP A 1 87 ? -11.343 -2.369 -0.743 1.00 94.19 87 ASP A CA 1
ATOM 667 C C . ASP A 1 87 ? -10.104 -2.953 -1.436 1.00 94.19 87 ASP A C 1
ATOM 669 O O . ASP A 1 87 ? -9.538 -3.956 -0.999 1.00 94.19 87 ASP A O 1
ATOM 673 N N . THR A 1 88 ? -9.685 -2.351 -2.540 1.00 95.31 88 THR A N 1
ATOM 674 C CA . THR A 1 88 ? -8.461 -2.708 -3.255 1.00 95.31 88 THR A CA 1
ATOM 675 C C . THR A 1 88 ? -7.558 -1.492 -3.325 1.00 95.31 88 THR A C 1
ATOM 677 O O . THR A 1 88 ? -7.980 -0.415 -3.748 1.00 95.31 88 THR A O 1
ATOM 680 N N . ALA A 1 89 ? -6.310 -1.674 -2.904 1.00 96.31 89 ALA A N 1
ATOM 681 C CA . ALA A 1 89 ? -5.270 -0.664 -2.994 1.00 96.31 89 ALA A CA 1
ATOM 682 C C . ALA A 1 89 ? -4.184 -1.122 -3.968 1.00 96.31 89 ALA A C 1
ATOM 684 O O . ALA A 1 89 ? -3.770 -2.280 -3.967 1.00 96.31 89 ALA A O 1
ATOM 685 N N . ARG A 1 90 ? -3.701 -0.190 -4.780 1.00 97.12 90 ARG A N 1
ATOM 686 C CA . ARG A 1 90 ? -2.587 -0.371 -5.708 1.00 97.12 90 ARG A CA 1
ATOM 687 C C . ARG A 1 90 ? -1.439 0.516 -5.264 1.00 97.12 90 ARG A C 1
ATOM 689 O O . ARG A 1 90 ? -1.627 1.723 -5.143 1.00 97.12 90 ARG A O 1
ATOM 696 N N . VAL A 1 91 ? -0.275 -0.073 -5.022 1.00 97.06 91 VAL A N 1
ATOM 697 C CA . VAL A 1 91 ? 0.961 0.620 -4.650 1.00 97.06 91 VAL A CA 1
ATOM 698 C C . VAL A 1 91 ? 1.895 0.613 -5.854 1.00 97.06 91 VAL A C 1
ATOM 700 O O . VAL A 1 91 ? 2.507 -0.401 -6.173 1.00 97.06 91 VAL A O 1
ATOM 703 N N . THR A 1 92 ? 2.021 1.752 -6.519 1.00 96.69 92 THR A N 1
ATOM 704 C CA . THR A 1 92 ? 2.961 1.957 -7.619 1.00 96.69 92 THR A CA 1
ATOM 705 C C . THR A 1 92 ? 4.301 2.422 -7.070 1.00 96.69 92 THR A C 1
ATOM 707 O O . THR A 1 92 ? 4.415 3.544 -6.573 1.00 96.69 92 THR A O 1
ATOM 710 N N . THR A 1 93 ? 5.340 1.603 -7.215 1.00 96.69 93 THR A N 1
ATOM 711 C CA . THR A 1 93 ? 6.729 2.013 -6.974 1.00 96.69 93 THR A CA 1
ATOM 712 C C . THR A 1 93 ? 7.324 2.572 -8.259 1.00 96.69 93 THR A C 1
ATOM 714 O O . THR A 1 93 ? 7.415 1.881 -9.278 1.00 96.69 93 THR A O 1
ATOM 717 N N . HIS A 1 94 ? 7.753 3.833 -8.231 1.00 94.94 94 HIS A N 1
ATOM 718 C CA . HIS A 1 94 ? 8.231 4.533 -9.419 1.00 94.94 94 HIS A CA 1
ATOM 719 C C . HIS A 1 94 ? 9.722 4.336 -9.685 1.00 94.94 94 HIS A C 1
ATOM 721 O O . HIS A 1 94 ? 10.541 4.348 -8.770 1.00 94.94 94 HIS A O 1
ATOM 727 N N . LYS A 1 95 ? 10.089 4.256 -10.974 1.00 93.00 95 LYS A N 1
ATOM 728 C CA . LYS A 1 95 ? 11.484 4.183 -11.461 1.00 93.00 95 LYS A CA 1
ATOM 729 C C . LYS A 1 95 ? 12.296 3.007 -10.888 1.00 93.00 95 LYS A C 1
ATOM 731 O O . LYS A 1 95 ? 13.513 3.121 -10.749 1.00 93.00 95 LYS A O 1
ATOM 736 N N . VAL A 1 96 ? 11.640 1.876 -10.632 1.00 93.69 96 VAL A N 1
ATOM 737 C CA . VAL A 1 96 ? 12.265 0.597 -10.257 1.00 93.69 96 VAL A CA 1
ATOM 738 C C . VAL A 1 96 ? 13.299 0.162 -11.301 1.00 93.69 96 VAL A C 1
ATOM 740 O O . VAL A 1 96 ? 14.399 -0.264 -10.949 1.00 93.69 96 VAL A O 1
ATOM 743 N N . TYR A 1 97 ? 12.983 0.332 -12.590 1.00 92.44 97 TYR A N 1
ATOM 744 C CA . TYR A 1 97 ? 13.867 -0.039 -13.698 1.00 92.44 97 TYR A CA 1
ATOM 745 C C . TYR A 1 97 ? 14.398 1.174 -14.479 1.00 92.44 97 TYR A C 1
ATOM 747 O O . TYR A 1 97 ? 13.769 2.236 -14.596 1.00 92.44 97 TYR A O 1
ATOM 755 N N . SER A 1 98 ? 15.594 1.011 -15.054 1.00 91.25 98 SER A N 1
ATOM 756 C CA . SER A 1 98 ? 16.269 2.042 -15.857 1.00 91.25 98 SER A CA 1
ATOM 757 C C . SER A 1 98 ? 15.695 2.188 -17.272 1.00 91.25 98 SER A C 1
ATOM 759 O O . SER A 1 98 ? 15.845 3.249 -17.876 1.00 91.25 98 SER A O 1
ATOM 761 N N . SER A 1 99 ? 15.014 1.159 -17.782 1.00 91.69 99 SER A N 1
ATOM 762 C CA . SER A 1 99 ? 14.323 1.127 -19.077 1.00 91.69 99 SER A CA 1
ATOM 763 C C . SER A 1 99 ? 12.864 0.720 -18.896 1.00 91.69 99 SER A C 1
ATOM 765 O O . SER A 1 99 ? 12.539 0.084 -17.904 1.00 91.69 99 SER A O 1
ATOM 767 N N . ALA A 1 100 ? 11.997 1.067 -19.848 1.00 89.94 100 ALA A N 1
ATOM 768 C CA . ALA A 1 100 ? 10.576 0.723 -19.791 1.00 89.94 100 ALA A CA 1
ATOM 769 C C . ALA A 1 100 ? 10.312 -0.797 -19.904 1.00 89.94 100 ALA A C 1
ATOM 771 O O . ALA A 1 100 ? 11.004 -1.446 -20.698 1.00 89.94 100 ALA A O 1
ATOM 772 N N . PRO A 1 101 ? 9.296 -1.347 -19.201 1.00 92.94 101 PRO A N 1
ATOM 773 C CA . PRO A 1 101 ? 8.472 -0.722 -18.146 1.00 92.94 101 PRO A CA 1
ATOM 774 C C . PRO A 1 101 ? 9.305 -0.325 -16.914 1.00 92.94 101 PRO A C 1
ATOM 776 O O . PRO A 1 101 ? 10.234 -1.033 -16.548 1.00 92.94 101 PRO A O 1
ATOM 779 N N . ARG A 1 102 ? 9.027 0.849 -16.323 1.00 93.44 102 ARG A N 1
ATOM 780 C CA . ARG A 1 102 ? 9.889 1.469 -15.290 1.00 93.44 102 ARG A CA 1
ATOM 781 C C . ARG A 1 102 ? 9.325 1.409 -13.875 1.00 93.44 102 ARG A C 1
ATOM 783 O O . ARG A 1 102 ? 10.087 1.681 -12.949 1.00 93.44 102 ARG A O 1
ATOM 790 N N . CYS A 1 103 ? 8.043 1.111 -13.702 1.00 96.06 103 CYS A N 1
ATOM 791 C CA . CYS A 1 103 ? 7.396 1.018 -12.395 1.00 96.06 103 CYS A CA 1
ATOM 792 C C . CYS A 1 103 ? 6.894 -0.398 -12.158 1.00 96.06 103 CYS A C 1
ATOM 794 O O . CYS A 1 103 ? 6.743 -1.173 -13.102 1.00 96.06 103 CYS A O 1
ATOM 796 N N . VAL A 1 104 ? 6.604 -0.683 -10.896 1.00 96.94 104 VAL A N 1
ATOM 797 C CA . VAL A 1 104 ? 5.959 -1.915 -10.449 1.00 96.94 104 VAL A CA 1
ATOM 798 C C . VAL A 1 104 ? 4.716 -1.529 -9.665 1.00 96.94 104 VAL A C 1
ATOM 800 O O . VAL A 1 104 ? 4.798 -0.652 -8.805 1.00 96.94 104 VAL A O 1
ATOM 803 N N . ASP A 1 105 ? 3.596 -2.170 -9.971 1.00 96.81 105 ASP A N 1
ATOM 804 C CA . ASP A 1 105 ? 2.370 -2.092 -9.188 1.00 96.81 105 ASP A CA 1
ATOM 805 C C . ASP A 1 105 ? 2.245 -3.332 -8.314 1.00 96.81 105 ASP A C 1
ATOM 807 O O . ASP A 1 105 ? 2.181 -4.446 -8.828 1.00 96.81 105 ASP A O 1
ATOM 811 N N . ASP A 1 106 ? 2.132 -3.131 -7.007 1.00 97.88 106 ASP A N 1
ATOM 812 C CA . ASP A 1 106 ? 1.718 -4.163 -6.064 1.00 97.88 106 ASP A CA 1
ATOM 813 C C . ASP A 1 106 ? 0.258 -3.934 -5.670 1.00 97.88 106 ASP A C 1
ATOM 815 O O . ASP A 1 106 ? -0.123 -2.849 -5.225 1.00 97.88 106 ASP A O 1
ATOM 819 N N . VAL A 1 107 ? -0.581 -4.953 -5.845 1.00 96.88 107 VAL A N 1
ATOM 820 C CA . VAL A 1 107 ? -2.025 -4.862 -5.600 1.00 96.88 107 VAL A CA 1
ATOM 821 C C . VAL A 1 107 ? -2.393 -5.633 -4.341 1.00 96.88 107 VAL A C 1
ATOM 823 O O . VAL A 1 107 ? -2.010 -6.792 -4.169 1.00 96.88 107 VAL A O 1
ATOM 826 N N . TYR A 1 108 ? -3.169 -4.989 -3.474 1.00 97.12 108 TYR A N 1
ATOM 827 C CA . TYR A 1 108 ? -3.560 -5.483 -2.162 1.00 97.12 108 TYR A CA 1
ATOM 828 C C . TYR A 1 108 ? -5.079 -5.473 -2.006 1.00 97.12 108 TYR A C 1
ATOM 830 O O . TYR A 1 108 ? -5.745 -4.497 -2.353 1.00 97.12 108 TYR A O 1
ATOM 838 N N . GLU A 1 109 ? -5.618 -6.536 -1.415 1.00 96.00 109 GLU A N 1
ATOM 839 C CA . GLU A 1 109 ? -6.943 -6.511 -0.806 1.00 96.00 109 GLU A CA 1
ATOM 840 C C . GLU A 1 109 ? -6.827 -5.915 0.596 1.00 96.00 109 GLU A C 1
ATOM 842 O O . GLU A 1 109 ? -5.974 -6.308 1.396 1.00 96.00 109 GLU A O 1
ATOM 847 N N . ILE A 1 110 ? -7.703 -4.964 0.887 1.00 95.12 110 ILE A N 1
ATOM 848 C CA . ILE A 1 110 ? -7.782 -4.275 2.164 1.00 95.12 110 ILE A CA 1
ATOM 849 C C . ILE A 1 110 ? -9.048 -4.729 2.863 1.00 95.12 110 ILE A C 1
ATOM 851 O O . ILE A 1 110 ? -10.139 -4.590 2.316 1.00 95.12 110 ILE A O 1
ATOM 855 N N . LYS A 1 111 ? -8.907 -5.224 4.088 1.00 93.19 111 LYS A N 1
ATOM 856 C CA . LYS A 1 111 ? -10.021 -5.601 4.952 1.00 93.19 111 LYS A CA 1
ATOM 857 C C . LYS A 1 111 ? -9.999 -4.734 6.197 1.00 93.19 111 LYS A C 1
ATOM 859 O O . LYS A 1 111 ? -9.059 -4.822 6.981 1.00 93.19 111 LYS A O 1
ATOM 864 N N . THR A 1 112 ? -11.052 -3.960 6.422 1.00 90.44 112 THR A N 1
ATOM 865 C CA . THR A 1 112 ? -11.148 -3.012 7.542 1.00 90.44 112 THR A CA 1
ATOM 866 C C . THR A 1 112 ? -12.439 -3.239 8.312 1.00 90.44 112 THR A C 1
ATOM 868 O O . THR A 1 112 ? -13.464 -3.548 7.715 1.00 90.44 112 THR A O 1
ATOM 871 N N . CYS A 1 113 ? -12.411 -3.109 9.637 1.00 88.31 113 CYS A N 1
ATOM 872 C CA . CYS A 1 113 ? 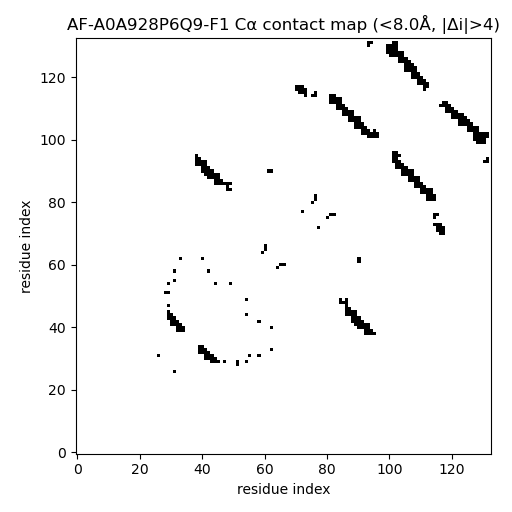-13.636 -3.117 10.433 1.00 88.31 113 CYS A CA 1
ATOM 873 C C . CYS A 1 113 ? -14.282 -1.725 10.452 1.00 88.31 113 CYS A C 1
ATOM 875 O O . CYS A 1 113 ? -13.582 -0.731 10.625 1.00 88.31 113 CYS A O 1
ATOM 877 N N . GLU A 1 114 ? -15.606 -1.642 10.315 1.00 85.81 114 GLU A N 1
ATOM 878 C CA . GLU A 1 114 ? -16.324 -0.357 10.400 1.00 85.81 114 GLU A CA 1
ATOM 879 C C . GLU A 1 114 ? -16.281 0.254 11.808 1.00 85.81 114 GLU A C 1
ATOM 881 O O . GLU A 1 114 ? -16.252 1.473 11.970 1.00 85.81 114 GLU A O 1
ATOM 886 N N . ASP A 1 115 ? -16.247 -0.603 12.829 1.00 83.56 115 ASP A N 1
ATOM 887 C CA . ASP A 1 115 ? -16.475 -0.219 14.224 1.00 83.56 115 ASP A CA 1
ATOM 888 C C . ASP A 1 115 ? -15.193 -0.096 15.067 1.00 83.56 115 ASP A C 1
ATOM 890 O O . ASP A 1 115 ? -15.247 0.350 16.220 1.00 83.56 115 ASP A O 1
ATOM 894 N N . CYS A 1 116 ? -14.034 -0.525 14.554 1.00 84.56 116 CYS A N 1
ATOM 895 C CA . CYS A 1 116 ? -12.764 -0.443 15.280 1.00 84.56 116 CYS A CA 1
ATOM 896 C C . CYS A 1 116 ? -11.553 -0.298 14.353 1.00 84.56 116 CYS A C 1
ATOM 898 O O . CYS A 1 116 ? -11.649 -0.482 13.146 1.00 84.56 116 CYS A O 1
ATOM 900 N N . ASP A 1 117 ? -10.374 -0.062 14.932 1.00 81.62 117 ASP A N 1
ATOM 901 C CA . ASP A 1 117 ? -9.134 0.197 14.179 1.00 81.62 117 ASP A CA 1
ATOM 902 C C . ASP A 1 117 ? -8.517 -1.061 13.529 1.00 81.62 117 ASP A C 1
ATOM 904 O O . ASP A 1 117 ? -7.359 -1.056 13.094 1.00 81.62 117 ASP A O 1
ATOM 908 N N . PHE A 1 118 ? -9.261 -2.170 13.484 1.00 84.56 118 PHE A N 1
ATOM 909 C CA . PHE A 1 118 ? -8.786 -3.389 12.849 1.00 84.56 118 PHE A CA 1
ATOM 910 C C . PHE A 1 118 ? -8.720 -3.180 11.338 1.00 84.56 118 PHE A C 1
ATOM 912 O O . PHE A 1 118 ? -9.730 -2.892 10.696 1.00 84.56 118 PHE A O 1
ATOM 919 N N . HIS A 1 119 ? -7.539 -3.412 10.780 1.00 87.81 119 HIS A N 1
ATOM 920 C CA . HIS A 1 119 ? -7.359 -3.610 9.352 1.00 87.81 119 HIS A CA 1
ATOM 921 C C . HIS A 1 119 ? -6.283 -4.663 9.077 1.00 87.81 119 HIS A C 1
ATOM 923 O O . HIS A 1 119 ? -5.350 -4.873 9.872 1.00 87.81 119 HIS A O 1
ATOM 929 N N . GLU A 1 120 ? -6.421 -5.294 7.923 1.00 89.81 120 GLU A N 1
ATOM 930 C CA . GLU A 1 120 ? -5.541 -6.311 7.377 1.00 89.81 120 GLU A CA 1
ATOM 931 C C . GLU A 1 120 ? -5.329 -6.036 5.885 1.00 89.81 120 GLU A C 1
ATOM 933 O O . GLU A 1 120 ? -6.256 -5.652 5.171 1.00 89.81 120 GLU A O 1
ATOM 938 N N . GLU A 1 121 ? -4.093 -6.220 5.435 1.00 92.25 121 GLU A N 1
ATOM 939 C CA . GLU A 1 121 ? -3.657 -6.015 4.056 1.00 92.25 121 GLU A CA 1
ATOM 940 C C . GLU A 1 121 ? -3.194 -7.369 3.519 1.00 92.25 121 GLU A C 1
ATOM 942 O O . GLU A 1 121 ? -2.308 -8.002 4.097 1.00 92.25 121 GLU A O 1
ATOM 947 N N . THR A 1 122 ? -3.791 -7.827 2.422 1.00 95.38 122 THR A N 1
ATOM 948 C CA . THR A 1 122 ? -3.414 -9.083 1.769 1.00 95.38 122 THR A CA 1
ATOM 949 C C . THR A 1 122 ? -2.869 -8.780 0.387 1.00 95.38 122 THR A C 1
ATOM 951 O O . THR A 1 122 ? -3.597 -8.302 -0.478 1.00 95.38 122 THR A O 1
ATOM 954 N N . TRP A 1 123 ? -1.588 -9.068 0.161 1.00 96.62 123 TRP A N 1
ATOM 955 C CA . TRP A 1 123 ? -0.996 -8.967 -1.173 1.00 96.62 123 TRP A CA 1
ATOM 956 C C . TRP A 1 123 ? -1.663 -9.964 -2.129 1.00 96.62 123 TRP A C 1
ATOM 958 O O . TRP A 1 123 ? -1.801 -11.145 -1.800 1.00 96.62 123 TRP A O 1
ATOM 968 N N . LEU A 1 124 ? -2.062 -9.488 -3.308 1.00 96.75 124 LEU A N 1
ATOM 969 C CA . LEU A 1 124 ? -2.719 -10.290 -4.339 1.00 96.75 124 LEU A CA 1
ATOM 970 C C . LEU A 1 124 ? -1.751 -10.657 -5.464 1.00 96.75 124 LEU A C 1
ATOM 97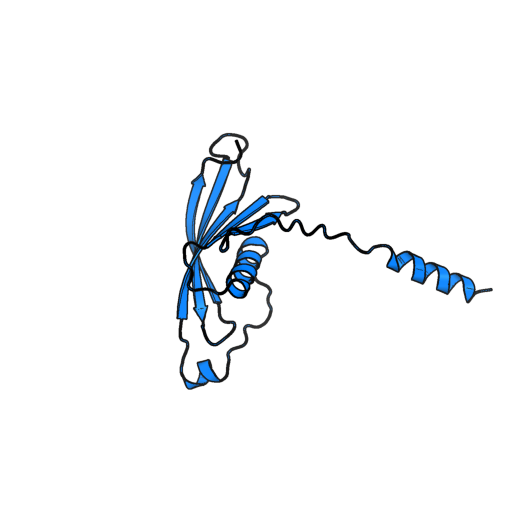2 O O . LEU A 1 124 ? -1.588 -11.836 -5.782 1.00 96.75 124 LEU A O 1
ATOM 976 N N . TYR A 1 125 ? -1.150 -9.649 -6.096 1.00 97.50 125 TYR A N 1
ATOM 977 C CA . TYR A 1 125 ? -0.219 -9.819 -7.208 1.00 97.50 125 TYR A CA 1
ATOM 978 C C . TYR A 1 125 ? 0.645 -8.569 -7.412 1.00 97.50 125 TYR A C 1
ATOM 980 O O . TYR A 1 125 ? 0.415 -7.529 -6.798 1.00 97.50 125 TYR A O 1
ATOM 988 N N . SER A 1 126 ? 1.630 -8.703 -8.301 1.00 97.50 126 SER A N 1
ATOM 989 C CA . SER A 1 126 ? 2.540 -7.640 -8.720 1.00 97.50 126 SER A CA 1
ATOM 990 C C . SER A 1 126 ? 2.664 -7.632 -10.245 1.00 97.50 126 SER A C 1
ATOM 992 O O . SER A 1 126 ? 2.648 -8.706 -10.860 1.00 97.50 126 SER A O 1
ATOM 994 N N . GLU A 1 127 ? 2.772 -6.457 -10.862 1.00 96.81 127 GLU A N 1
ATOM 995 C CA . GLU A 1 127 ? 2.950 -6.306 -12.310 1.00 96.81 127 GLU A CA 1
ATOM 996 C C . GLU A 1 127 ? 3.881 -5.141 -12.689 1.00 96.81 127 GLU A C 1
ATOM 998 O O . GLU A 1 127 ? 3.862 -4.077 -12.073 1.00 96.81 127 GLU A O 1
ATOM 1003 N N . ASP A 1 128 ? 4.684 -5.329 -13.742 1.00 97.06 128 ASP A N 1
ATOM 1004 C CA . ASP A 1 128 ? 5.526 -4.270 -14.307 1.00 97.06 128 ASP A CA 1
ATOM 1005 C C . ASP A 1 128 ? 4.693 -3.369 -15.227 1.00 97.06 128 ASP A C 1
ATOM 1007 O O . ASP A 1 128 ? 4.083 -3.846 -16.191 1.00 97.06 128 ASP A O 1
ATOM 1011 N N . ILE A 1 129 ? 4.726 -2.054 -14.999 1.00 93.88 129 ILE A N 1
ATOM 1012 C CA . ILE A 1 129 ? 3.928 -1.092 -15.768 1.00 93.88 129 ILE A CA 1
ATOM 1013 C C . ILE A 1 129 ? 4.775 -0.016 -16.458 1.00 93.88 129 ILE A C 1
ATOM 1015 O O . ILE A 1 129 ? 5.862 0.390 -16.021 1.00 93.88 129 ILE A O 1
ATOM 1019 N N . PHE A 1 130 ? 4.247 0.483 -17.575 1.00 93.12 130 PHE A N 1
ATOM 1020 C CA . PHE A 1 130 ? 4.787 1.650 -18.265 1.00 93.12 130 PHE A CA 1
ATOM 1021 C C . PHE A 1 130 ? 4.376 2.925 -17.523 1.00 93.12 130 PHE A C 1
ATOM 1023 O O . PHE A 1 130 ? 3.205 3.125 -17.217 1.00 93.12 130 PHE A O 1
ATOM 1030 N N . CYS A 1 131 ? 5.351 3.776 -17.224 1.00 88.00 131 CYS A N 1
ATOM 1031 C CA . CYS A 1 131 ? 5.195 4.982 -16.418 1.00 88.00 131 CYS A CA 1
ATOM 1032 C C . CYS A 1 131 ? 6.447 5.872 -16.571 1.00 88.00 131 CYS A C 1
ATOM 1034 O O . CYS A 1 131 ? 7.465 5.425 -17.114 1.00 88.00 131 CYS A O 1
ATOM 1036 N N . CYS A 1 132 ? 6.432 7.052 -15.935 1.00 81.88 132 CYS A N 1
ATOM 1037 C CA . CYS A 1 132 ? 7.611 7.916 -15.772 1.00 81.88 132 CYS A CA 1
ATOM 1038 C C . CYS A 1 132 ? 8.278 8.331 -17.100 1.00 81.88 132 CYS A C 1
ATOM 1040 O O . CYS A 1 132 ? 9.516 8.299 -17.188 1.00 81.88 132 CYS A O 1
ATOM 1042 N N . ASP A 1 133 ? 7.454 8.687 -18.090 1.00 67.25 133 ASP A N 1
ATOM 1043 C CA . ASP A 1 133 ? 7.875 9.212 -19.399 1.00 67.25 133 ASP A CA 1
ATOM 1044 C C . ASP A 1 133 ? 8.733 10.486 -19.289 1.00 67.25 133 ASP A C 1
ATOM 1046 O O . ASP A 1 133 ? 8.427 11.358 -18.439 1.00 67.25 133 ASP A O 1
#

Solvent-accessible surface area (backbone atoms only — not comparable to full-atom values): 8055 Å² total; per-residue (Å²): 133,72,72,67,60,60,56,61,56,62,61,60,66,69,70,71,72,74,81,76,79,78,78,85,70,80,60,56,90,46,46,47,78,48,79,57,100,86,44,42,37,39,33,36,44,78,58,79,81,64,52,66,72,53,49,53,52,51,49,47,27,73,74,74,47,73,74,86,68,78,70,53,78,32,74,61,39,76,74,74,48,78,55,75,47,69,41,39,39,37,41,34,40,48,66,75,38,98,54,87,53,13,21,38,37,40,33,28,42,35,41,33,36,81,79,35,70,47,66,50,79,42,82,75,53,73,47,79,35,81,59,92,127

Nearest PDB structures (foldseek):
  6b7j-assembly1_B  TM=2.163E-01  e=2.093E+00  Vibrio cholerae O395
  5hd6-assembly3_E  TM=2.542E-01  e=7.681E+00  Yersinia pestis CO92
  1mka-assembly1_B  TM=2.301E-01  e=6.860E+00  Escherichia coli

Radius of gyration: 20.68 Å; Cα contacts (8 Å, |Δi|>4): 206; chains: 1; bounding box: 51×44×54 Å

Sequence (133 aa):
MKKALSILICTLILMTTICVVASAENASGNTYNFETKDAHYTVTFEGNNLSAEQQQRIAENLVFGKDDSAQTYGLGCILFGHDYLYDTARVTTHKVYSSAPRCVDDVYEIKTCEDCDFHEETWLYSEDIFCCD

pLDDT: mean 80.04, std 18.18, range [39.75, 97.88]